Protein AF-A0A8C5L2R2-F1 (afdb_monomer_lite)

InterPro domains:
  IPR004865 HSR domain [PF03172] (15-109)
  IPR004865 HSR domain [PS51414] (1-110)
  IPR043563 Nuclear body protein Sp110/Sp140/Sp140L-like [PTHR46386] (6-109)

Radius of gyration: 14.92 Å; chains: 1; bounding box: 42×30×39 Å

Secondary structure (DSSP, 8-state):
-HHHHHHHHHHHHHHHHHHHHHHHHHHHHHH--SSTTHHHHHHHTTSS-HHHHHHHHHHTTTSTTHHHHHHHHHHHHGGG--TTHHHHHT-HHHHHH-TTHHHHHHTT--

Foldseek 3Di:
DVVVVVVVVVVVLVVVLLVLLVVCLLLLLVLQQALPPQLVLCPVVVVDDPVLSVVLVVQCPVSPCRSVSSSVSSVVCSVVPDPCVLCSSPPPRNCVVGVSCVVSNVVSVD

pLDDT: mean 92.57, std 9.4, range [54.84, 98.56]

Structure (mmCIF, N/CA/C/O backbone):
data_AF-A0A8C5L2R2-F1
#
_entry.id   AF-A0A8C5L2R2-F1
#
loop_
_atom_site.group_PDB
_atom_site.id
_atom_site.type_symbol
_atom_site.label_atom_id
_atom_site.label_alt_id
_atom_site.label_comp_id
_atom_site.label_asym_id
_atom_site.label_entity_id
_atom_site.label_seq_id
_atom_site.pdbx_PDB_ins_code
_atom_site.Cartn_x
_atom_site.Cartn_y
_atom_site.Cartn_z
_atom_site.occupancy
_atom_site.B_iso_or_equiv
_atom_site.auth_seq_id
_atom_site.auth_comp_id
_atom_site.auth_asym_id
_atom_site.auth_atom_id
_atom_site.pdbx_PDB_model_num
ATOM 1 N N . GLY A 1 1 ? -28.009 -3.646 26.435 1.00 54.84 1 GLY A N 1
ATOM 2 C CA . GLY A 1 1 ? -28.899 -4.246 25.415 1.00 54.84 1 GLY A CA 1
ATOM 3 C C . GLY A 1 1 ? -28.080 -4.898 24.314 1.00 54.84 1 GLY A C 1
ATOM 4 O O . GLY A 1 1 ? -26.920 -4.550 24.151 1.00 54.84 1 GLY A O 1
ATOM 5 N N . THR A 1 2 ? -28.646 -5.840 23.556 1.00 62.44 2 THR A N 1
ATOM 6 C CA . THR A 1 2 ? -27.936 -6.593 22.494 1.00 62.44 2 THR A CA 1
ATOM 7 C C . THR A 1 2 ? -27.276 -5.699 21.431 1.00 62.44 2 THR A C 1
ATOM 9 O O . THR A 1 2 ? -26.203 -6.038 20.944 1.00 62.44 2 THR A O 1
ATOM 12 N N . ALA A 1 3 ? -27.846 -4.525 21.139 1.00 67.38 3 ALA A N 1
ATOM 13 C CA . ALA A 1 3 ? -27.272 -3.538 20.217 1.00 67.38 3 ALA A CA 1
ATOM 14 C C . ALA A 1 3 ? -25.987 -2.856 20.739 1.00 67.38 3 ALA A C 1
ATOM 16 O O . ALA A 1 3 ? -25.087 -2.554 19.960 1.00 67.38 3 ALA A O 1
ATOM 17 N N . GLU A 1 4 ? -25.868 -2.634 22.052 1.00 69.06 4 GLU A N 1
ATOM 18 C CA . GLU A 1 4 ? -24.670 -2.024 22.660 1.00 69.06 4 GLU A CA 1
ATOM 19 C C . GLU A 1 4 ? -23.484 -2.994 22.638 1.00 69.06 4 GLU A C 1
ATOM 21 O O . GLU A 1 4 ? -22.350 -2.586 22.394 1.00 69.06 4 GLU A O 1
ATOM 26 N N . ILE A 1 5 ? -23.758 -4.289 22.824 1.00 70.25 5 ILE A N 1
ATOM 27 C CA . ILE A 1 5 ? -22.757 -5.361 22.748 1.00 70.25 5 ILE A CA 1
ATOM 28 C C . ILE A 1 5 ? -22.239 -5.475 21.308 1.00 70.25 5 ILE A C 1
ATOM 30 O O . ILE A 1 5 ? -21.035 -5.384 21.092 1.00 70.25 5 ILE A O 1
ATOM 34 N N . GLN A 1 6 ? -23.138 -5.527 20.317 1.00 68.19 6 GLN A N 1
ATOM 35 C CA . GLN A 1 6 ? -22.768 -5.576 18.895 1.00 68.19 6 GLN A CA 1
ATOM 36 C C . GLN A 1 6 ? -21.952 -4.356 18.440 1.00 68.19 6 GLN A C 1
ATOM 38 O O . GLN A 1 6 ? -21.006 -4.491 17.663 1.00 68.19 6 GLN A O 1
ATOM 43 N N . ASN A 1 7 ? -22.293 -3.154 18.916 1.00 76.56 7 ASN A N 1
ATOM 44 C CA . ASN A 1 7 ? -21.537 -1.946 18.585 1.00 76.56 7 ASN A CA 1
ATOM 45 C C . ASN A 1 7 ? -20.127 -1.969 19.201 1.00 76.56 7 ASN A C 1
ATOM 47 O O . ASN A 1 7 ? -19.155 -1.594 18.546 1.00 76.56 7 ASN A O 1
ATOM 51 N N . THR A 1 8 ? -20.012 -2.471 20.432 1.00 77.44 8 THR A N 1
ATOM 52 C CA . THR A 1 8 ? -18.731 -2.632 21.136 1.00 77.44 8 THR A CA 1
ATOM 53 C C . THR A 1 8 ? -17.840 -3.666 20.442 1.00 77.44 8 THR A C 1
ATOM 55 O O . THR A 1 8 ? -16.655 -3.420 20.228 1.00 77.44 8 THR A O 1
ATOM 58 N N . GLU A 1 9 ? -18.409 -4.795 20.016 1.00 77.25 9 GLU A N 1
ATOM 59 C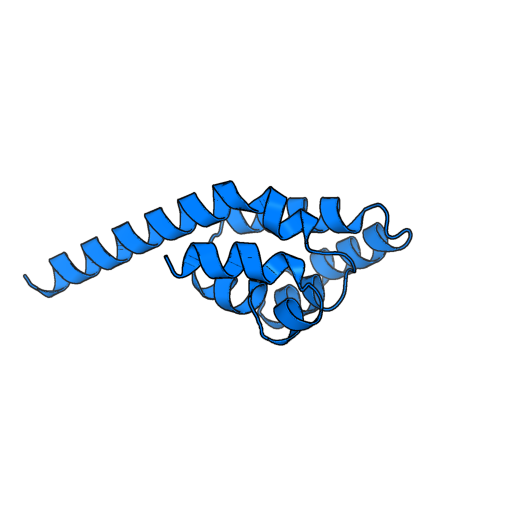 CA . GLU A 1 9 ? -17.702 -5.840 19.265 1.00 77.25 9 GLU A CA 1
ATOM 60 C C . GLU A 1 9 ? -17.211 -5.333 17.903 1.00 77.25 9 GLU A C 1
ATOM 62 O O . GLU A 1 9 ? -16.057 -5.556 17.537 1.00 77.25 9 GLU A O 1
ATOM 67 N N . LYS A 1 10 ? -18.049 -4.585 17.172 1.00 78.19 10 LYS A N 1
ATOM 68 C CA . LYS A 1 10 ? -17.670 -3.971 15.890 1.00 78.19 10 LYS A CA 1
ATOM 69 C C . LYS A 1 10 ? -16.528 -2.967 16.055 1.00 78.19 10 LYS A C 1
ATOM 71 O O . LYS A 1 10 ? -15.622 -2.932 15.222 1.00 78.19 10 LYS A O 1
ATOM 76 N N . GLN A 1 11 ? -16.559 -2.168 17.120 1.00 82.50 11 GLN A N 1
ATOM 77 C CA . GLN A 1 11 ? -15.487 -1.228 17.436 1.00 82.50 11 GLN A CA 1
ATOM 78 C C . GLN A 1 11 ? -14.183 -1.962 17.777 1.00 82.50 11 GLN A C 1
ATOM 80 O O . GLN A 1 11 ? -13.141 -1.646 17.204 1.00 82.50 11 GLN A O 1
ATOM 85 N N . ALA A 1 12 ? -14.239 -2.980 18.640 1.00 86.00 12 ALA A N 1
ATOM 86 C CA . ALA A 1 12 ? -13.074 -3.784 19.003 1.00 86.00 12 ALA A CA 1
ATOM 87 C C . ALA A 1 12 ? -12.456 -4.486 17.781 1.00 86.00 12 ALA A C 1
ATOM 89 O O . ALA A 1 12 ? -11.237 -4.476 17.605 1.00 86.00 12 ALA A O 1
ATOM 90 N N . PHE A 1 13 ? -13.289 -5.033 16.894 1.00 86.31 13 PHE A N 1
ATOM 91 C CA . PHE A 1 13 ? -12.845 -5.628 15.635 1.00 86.31 13 PHE A CA 1
ATOM 92 C C . PHE A 1 13 ? -12.176 -4.600 14.712 1.00 86.31 13 PHE A C 1
ATOM 94 O O . PHE A 1 13 ? -11.103 -4.863 14.168 1.00 86.31 13 PHE A O 1
ATOM 101 N N . GLY A 1 14 ? -12.757 -3.402 14.587 1.00 88.69 14 GLY A N 1
ATOM 102 C CA . GLY A 1 14 ? -12.159 -2.295 13.839 1.00 88.69 14 GLY A CA 1
ATOM 103 C C . GLY A 1 14 ? -10.773 -1.905 14.362 1.00 88.69 14 GLY A C 1
ATOM 104 O O . GLY A 1 14 ? -9.846 -1.725 13.574 1.00 88.69 14 GLY A O 1
ATOM 105 N N . GLU A 1 15 ? -10.594 -1.847 15.685 1.00 92.50 15 GLU A N 1
ATOM 106 C CA . GLU A 1 15 ? -9.295 -1.567 16.307 1.00 92.50 15 GLU A CA 1
ATOM 107 C C . GLU A 1 15 ? -8.262 -2.676 16.072 1.00 92.50 15 GLU A C 1
ATOM 109 O O . GLU A 1 15 ? -7.084 -2.381 15.851 1.00 92.50 15 GLU A O 1
ATOM 114 N N . LEU A 1 16 ? -8.676 -3.945 16.129 1.00 94.00 16 LEU A N 1
ATOM 115 C CA . LEU A 1 16 ? -7.800 -5.086 15.851 1.00 94.00 16 LEU A CA 1
ATOM 116 C C . LEU A 1 16 ? -7.323 -5.065 14.399 1.00 94.00 16 LEU A C 1
ATOM 118 O O . LEU A 1 16 ? -6.116 -5.125 14.154 1.00 94.00 16 LEU A O 1
ATOM 122 N N . ILE A 1 17 ? -8.251 -4.884 13.455 1.00 95.00 17 ILE A N 1
ATOM 123 C CA . ILE A 1 17 ? -7.930 -4.752 12.034 1.00 95.00 17 ILE A CA 1
ATOM 124 C C . ILE A 1 17 ? -6.989 -3.571 11.794 1.00 95.00 17 ILE A C 1
ATOM 126 O O . ILE A 1 17 ? -5.992 -3.714 11.088 1.00 95.00 17 ILE A O 1
ATOM 130 N N . PHE A 1 18 ? -7.272 -2.409 12.384 1.00 96.50 18 PHE A N 1
ATOM 131 C CA . PHE A 1 18 ? -6.430 -1.226 12.232 1.00 96.50 18 PHE A CA 1
ATOM 132 C C . PHE A 1 18 ? -5.000 -1.473 12.736 1.00 96.50 18 PHE A C 1
ATOM 134 O O . PHE A 1 18 ? -4.024 -1.158 12.049 1.00 96.50 18 PHE A O 1
ATOM 141 N N . LYS A 1 19 ? -4.853 -2.086 13.918 1.00 96.56 19 LYS A N 1
ATOM 142 C CA . LYS A 1 19 ? -3.539 -2.459 14.468 1.00 96.56 19 LYS A CA 1
ATOM 143 C C . LYS A 1 19 ? -2.805 -3.431 13.546 1.00 96.56 19 LYS A C 1
ATOM 145 O O . LYS A 1 19 ? -1.590 -3.307 13.391 1.00 96.56 19 LYS A O 1
ATOM 150 N N . HIS A 1 20 ? -3.521 -4.374 12.940 1.00 96.62 20 HIS A N 1
ATOM 151 C CA . HIS A 1 20 ? -2.943 -5.333 12.003 1.00 96.62 20 HIS A CA 1
ATOM 152 C C . HIS A 1 20 ? -2.500 -4.674 10.693 1.00 96.62 20 HIS A C 1
ATOM 154 O O . HIS A 1 20 ? -1.366 -4.875 10.260 1.00 96.62 20 HIS A O 1
ATOM 160 N N . PHE A 1 21 ? -3.327 -3.792 10.127 1.00 97.75 21 PHE A N 1
ATOM 161 C CA . PHE A 1 21 ? -2.965 -2.942 8.989 1.00 97.75 21 PHE A CA 1
ATOM 162 C C . PHE A 1 21 ? -1.684 -2.154 9.252 1.00 97.75 21 PHE A C 1
ATOM 164 O O . PHE A 1 21 ? -0.735 -2.227 8.471 1.00 97.75 21 PHE A O 1
ATOM 171 N N . ARG A 1 22 ? -1.615 -1.471 10.397 1.00 97.56 22 ARG A N 1
ATOM 172 C CA . ARG A 1 22 ? -0.452 -0.672 10.790 1.00 97.56 22 ARG A CA 1
ATOM 173 C C . ARG A 1 22 ? 0.840 -1.491 10.843 1.00 97.56 22 ARG A C 1
ATOM 175 O O . ARG A 1 22 ? 1.876 -1.006 10.395 1.00 97.56 22 ARG A O 1
ATOM 182 N N . LYS A 1 23 ? 0.783 -2.718 11.375 1.00 97.50 23 LYS A N 1
ATOM 183 C CA . LYS A 1 23 ? 1.941 -3.626 11.464 1.00 97.50 23 LYS A CA 1
ATOM 184 C C . LYS A 1 23 ? 2.412 -4.124 10.097 1.00 97.50 23 LYS A C 1
ATOM 186 O O . LYS A 1 23 ? 3.607 -4.320 9.920 1.00 97.50 23 LYS A O 1
ATOM 191 N N . ASN A 1 24 ? 1.497 -4.292 9.144 1.00 97.81 24 ASN A N 1
ATOM 192 C CA . ASN A 1 24 ? 1.788 -4.902 7.847 1.00 97.81 24 ASN A CA 1
ATOM 193 C C . ASN A 1 24 ? 2.061 -3.900 6.718 1.00 97.81 24 ASN A C 1
ATOM 195 O O . ASN A 1 24 ? 2.329 -4.324 5.600 1.00 97.81 24 ASN A O 1
ATOM 199 N N . LYS A 1 25 ? 2.038 -2.580 6.957 1.00 97.62 25 LYS A N 1
ATOM 200 C CA . LYS A 1 25 ? 2.255 -1.580 5.888 1.00 97.62 25 LYS A CA 1
ATOM 201 C C . LYS A 1 25 ? 3.535 -1.803 5.080 1.00 97.62 25 LYS A C 1
ATOM 203 O O . LYS A 1 25 ? 3.523 -1.586 3.873 1.00 97.62 25 LYS A O 1
ATOM 208 N N . VAL A 1 26 ? 4.627 -2.202 5.738 1.00 98.06 26 VAL A N 1
ATOM 209 C CA . VAL A 1 26 ? 5.907 -2.486 5.067 1.00 98.06 26 VAL A CA 1
ATOM 210 C C . VAL A 1 26 ? 5.770 -3.685 4.135 1.00 98.06 26 VAL A C 1
ATOM 212 O O . VAL A 1 26 ? 6.211 -3.601 2.994 1.00 98.06 26 VAL A O 1
ATOM 215 N N . GLU A 1 27 ? 5.112 -4.753 4.579 1.00 98.19 27 GLU A N 1
ATOM 216 C CA . GLU A 1 27 ? 4.875 -5.952 3.768 1.00 98.19 27 GLU A CA 1
ATOM 217 C C . GLU A 1 27 ? 3.948 -5.648 2.585 1.00 98.19 27 GLU A C 1
ATOM 219 O O . GLU A 1 27 ? 4.270 -5.981 1.447 1.00 98.19 27 GLU A O 1
ATOM 224 N N . ILE A 1 28 ? 2.853 -4.908 2.823 1.00 98.31 28 ILE A N 1
ATOM 225 C CA . ILE A 1 28 ? 1.942 -4.450 1.761 1.00 98.31 28 ILE A CA 1
ATOM 226 C C . ILE A 1 28 ? 2.724 -3.648 0.719 1.00 98.31 28 ILE A C 1
ATOM 228 O O . ILE A 1 28 ? 2.671 -3.969 -0.462 1.00 98.31 28 ILE A O 1
ATOM 232 N N . ALA A 1 29 ? 3.468 -2.624 1.147 1.00 97.88 29 ALA A N 1
ATOM 233 C CA . ALA A 1 29 ? 4.232 -1.764 0.249 1.00 97.88 29 ALA A CA 1
ATOM 234 C C . ALA A 1 29 ? 5.324 -2.529 -0.510 1.00 97.88 29 ALA A C 1
ATOM 236 O O . ALA A 1 29 ? 5.571 -2.256 -1.682 1.00 97.88 29 ALA A O 1
ATOM 237 N N . SER A 1 30 ? 5.967 -3.497 0.146 1.00 96.75 30 SER A N 1
ATOM 238 C CA . SER A 1 30 ? 7.051 -4.290 -0.437 1.00 96.75 30 SER A CA 1
ATOM 239 C C . SER A 1 30 ? 6.577 -5.233 -1.538 1.00 96.75 30 SER A C 1
ATOM 241 O O . SER A 1 30 ? 7.362 -5.508 -2.451 1.00 96.75 30 SER A O 1
ATOM 243 N N . ALA A 1 31 ? 5.317 -5.673 -1.470 1.00 97.38 31 ALA A N 1
ATOM 244 C CA . ALA A 1 31 ? 4.665 -6.486 -2.490 1.00 97.38 31 ALA A CA 1
ATOM 245 C C . ALA A 1 31 ? 4.262 -5.687 -3.744 1.00 97.38 31 ALA A C 1
ATOM 247 O O . ALA A 1 31 ? 4.098 -6.272 -4.814 1.00 97.38 31 ALA A O 1
ATOM 248 N N . ILE A 1 32 ? 4.121 -4.357 -3.650 1.00 97.06 32 ILE A N 1
ATOM 249 C CA . ILE A 1 32 ? 3.756 -3.515 -4.798 1.00 97.06 32 ILE A CA 1
ATOM 250 C C . ILE A 1 32 ? 4.986 -3.324 -5.693 1.00 97.06 32 ILE A C 1
ATOM 252 O O . ILE A 1 32 ? 5.872 -2.515 -5.413 1.00 97.06 32 ILE A O 1
ATOM 256 N N . SER A 1 33 ? 5.056 -4.103 -6.770 1.00 94.25 33 SER A N 1
ATOM 257 C CA . SER A 1 33 ? 6.174 -4.097 -7.723 1.00 94.25 33 SER A CA 1
ATOM 258 C C . SER A 1 33 ? 6.055 -3.016 -8.800 1.00 94.25 33 SER A C 1
ATOM 260 O O . SER A 1 33 ? 7.068 -2.546 -9.307 1.00 94.25 33 SER A O 1
ATOM 262 N N . GLU A 1 34 ? 4.833 -2.594 -9.126 1.00 95.12 34 GLU A N 1
ATOM 263 C CA . GLU A 1 34 ? 4.524 -1.617 -10.176 1.00 95.12 34 GLU A CA 1
ATOM 264 C C . GLU A 1 34 ? 3.385 -0.681 -9.724 1.00 95.12 34 GLU A C 1
ATOM 266 O O . GLU A 1 34 ? 2.529 -1.113 -8.949 1.00 95.12 34 GLU A O 1
ATOM 271 N N . PRO A 1 35 ? 3.309 0.575 -10.211 1.00 95.31 35 PRO A N 1
ATOM 272 C CA . PRO A 1 35 ? 2.278 1.539 -9.793 1.00 95.31 35 PRO A CA 1
ATOM 273 C C . PRO A 1 35 ? 0.841 1.092 -10.082 1.00 95.31 35 PRO A C 1
ATOM 275 O O . PRO A 1 35 ? -0.077 1.351 -9.299 1.00 95.31 35 PRO A O 1
ATOM 278 N N . PHE A 1 36 ? 0.646 0.447 -11.232 1.00 95.88 36 PHE A N 1
ATOM 279 C CA . PHE A 1 36 ? -0.627 -0.128 -11.646 1.00 95.88 36 PHE A CA 1
ATOM 280 C C . PHE A 1 36 ? -0.681 -1.606 -11.243 1.00 95.88 36 PHE A C 1
ATOM 282 O O . PHE A 1 36 ? 0.302 -2.311 -11.483 1.00 95.88 36 PHE A O 1
ATOM 289 N N . PRO A 1 37 ? -1.816 -2.108 -10.715 1.00 97.62 37 PRO A N 1
ATOM 290 C CA . PRO A 1 37 ? -3.100 -1.426 -10.483 1.00 97.62 37 PRO A CA 1
ATOM 291 C C . PRO A 1 37 ? -3.249 -0.675 -9.147 1.00 97.62 37 PRO A C 1
ATOM 293 O O . PRO A 1 37 ? -4.295 -0.060 -8.924 1.00 97.62 37 PRO A O 1
ATOM 296 N N . PHE A 1 38 ? -2.248 -0.697 -8.265 1.00 98.19 38 PHE A N 1
ATOM 297 C CA . PHE A 1 38 ? -2.383 -0.254 -6.875 1.00 98.19 38 PHE A CA 1
ATOM 298 C C . PHE A 1 38 ? -2.917 1.178 -6.702 1.00 98.19 38 PHE A C 1
ATOM 300 O O . PHE A 1 38 ? -3.993 1.371 -6.132 1.00 98.19 38 PHE A O 1
ATOM 307 N N . PHE A 1 39 ? -2.205 2.191 -7.210 1.00 98.12 39 PHE A N 1
ATOM 308 C CA . PHE A 1 39 ? -2.598 3.590 -6.987 1.00 98.12 39 PHE A CA 1
ATOM 309 C C . PHE A 1 39 ? -3.882 3.963 -7.732 1.00 98.12 39 PHE A C 1
ATOM 311 O O . PHE A 1 39 ? -4.680 4.747 -7.225 1.00 98.12 39 PHE A O 1
ATOM 318 N N . MET A 1 40 ? -4.112 3.362 -8.902 1.00 98.38 40 MET A N 1
ATOM 319 C CA . MET A 1 40 ? -5.339 3.571 -9.672 1.00 98.38 40 MET A CA 1
ATOM 320 C C . MET A 1 40 ? -6.554 3.025 -8.921 1.00 98.38 40 MET A C 1
ATOM 322 O O . MET A 1 40 ? -7.552 3.720 -8.793 1.00 98.38 40 MET A O 1
ATOM 326 N N . SER A 1 41 ? -6.434 1.832 -8.329 1.00 98.38 41 SER A N 1
ATOM 327 C CA . SER A 1 41 ? -7.506 1.246 -7.518 1.00 98.38 41 SER A CA 1
ATOM 328 C C . SER A 1 41 ? -7.853 2.130 -6.319 1.00 98.38 41 SER A C 1
ATOM 330 O O . SER A 1 41 ? -9.028 2.310 -6.020 1.00 98.38 41 SER A O 1
ATOM 332 N N . LEU A 1 42 ? -6.851 2.709 -5.647 1.00 98.50 42 LEU A N 1
ATOM 333 C CA . LEU A 1 42 ? -7.076 3.628 -4.527 1.00 98.50 42 LEU A CA 1
ATOM 334 C C . LEU A 1 42 ? -7.778 4.917 -4.964 1.00 98.50 42 LEU A C 1
ATOM 336 O O . LEU A 1 42 ? -8.674 5.385 -4.267 1.00 98.50 42 LEU A O 1
ATOM 340 N N . ARG A 1 43 ? -7.387 5.476 -6.111 1.00 98.56 43 ARG A N 1
ATOM 341 C CA . ARG A 1 43 ? -8.008 6.679 -6.671 1.00 98.56 43 ARG A CA 1
ATOM 342 C C . ARG A 1 43 ? -9.455 6.424 -7.089 1.00 98.56 43 ARG A C 1
ATOM 344 O O . ARG A 1 43 ? -10.332 7.187 -6.713 1.00 98.56 43 ARG A O 1
ATOM 351 N N . ASP A 1 44 ? -9.708 5.340 -7.818 1.00 98.44 44 ASP A N 1
ATOM 352 C CA . ASP A 1 44 ? -11.040 5.006 -8.344 1.00 98.44 44 ASP A CA 1
ATOM 353 C C . ASP A 1 44 ? -12.063 4.698 -7.234 1.00 98.44 44 ASP A C 1
ATOM 355 O O . ASP A 1 44 ? -13.264 4.679 -7.489 1.00 98.44 44 ASP A O 1
ATOM 359 N N . HIS A 1 45 ? -11.589 4.452 -6.007 1.00 97.81 45 HIS A N 1
ATOM 360 C CA . HIS A 1 45 ? -12.407 4.250 -4.808 1.00 97.81 45 HIS A CA 1
ATOM 361 C C . HIS A 1 45 ? -12.303 5.424 -3.815 1.00 97.81 45 HIS A C 1
ATOM 363 O O . HIS A 1 45 ? -12.582 5.242 -2.631 1.00 97.81 45 HIS A O 1
ATOM 369 N N . ASP A 1 46 ? -11.864 6.602 -4.271 1.00 97.50 46 ASP A N 1
ATOM 370 C CA . ASP A 1 46 ? -11.794 7.855 -3.505 1.00 97.50 46 ASP A CA 1
ATOM 371 C C . ASP A 1 46 ? -10.904 7.821 -2.241 1.00 97.50 46 ASP A C 1
ATOM 373 O O . ASP A 1 46 ? -10.980 8.708 -1.388 1.00 97.50 46 ASP A O 1
ATOM 377 N N . PHE A 1 47 ? -10.006 6.837 -2.111 1.00 98.12 47 PHE A N 1
ATOM 378 C CA . PHE A 1 47 ? -9.041 6.791 -1.004 1.00 98.12 47 PHE A CA 1
ATOM 379 C C . PHE A 1 47 ? -7.907 7.802 -1.180 1.00 98.12 47 PHE A C 1
ATOM 381 O O . PHE A 1 47 ? -7.345 8.285 -0.196 1.00 98.12 47 PHE A O 1
ATOM 388 N N . ILE A 1 48 ? -7.560 8.128 -2.425 1.00 98.06 48 ILE A N 1
ATOM 389 C CA . ILE A 1 48 ? -6.593 9.177 -2.748 1.00 98.06 48 ILE A CA 1
ATOM 390 C C . ILE A 1 48 ? -7.167 10.116 -3.807 1.00 98.06 48 ILE A C 1
ATOM 392 O O . ILE A 1 48 ? -7.910 9.695 -4.688 1.00 98.06 48 ILE A O 1
ATOM 396 N N . SER A 1 49 ? -6.794 11.393 -3.737 1.00 98.12 49 SER A N 1
ATOM 397 C CA . SER A 1 49 ? -7.175 12.381 -4.749 1.00 98.12 49 SER A CA 1
ATOM 398 C C . SER A 1 49 ? -6.443 12.151 -6.073 1.00 98.12 49 SER A C 1
ATOM 400 O O . SER A 1 49 ? -5.340 11.599 -6.081 1.00 98.12 49 SER A O 1
ATOM 402 N N . GLU A 1 50 ? -6.995 12.676 -7.174 1.00 98.19 50 GLU A N 1
ATOM 403 C CA . GLU A 1 50 ? -6.309 12.708 -8.478 1.00 98.19 50 GLU A CA 1
ATOM 404 C C . GLU A 1 50 ? -4.906 13.320 -8.354 1.00 98.19 50 GLU A C 1
ATOM 406 O O . GLU A 1 50 ? -3.932 12.735 -8.807 1.00 98.19 50 GLU A O 1
ATOM 411 N N . GLN A 1 51 ? -4.768 14.430 -7.619 1.00 98.00 51 GLN A N 1
ATOM 412 C CA . GLN A 1 51 ? -3.471 15.073 -7.389 1.00 98.00 51 GLN A CA 1
ATOM 413 C C . GLN A 1 51 ? -2.461 14.143 -6.691 1.00 98.00 51 GLN A C 1
ATOM 415 O O . GLN A 1 51 ? -1.275 14.148 -7.016 1.00 98.00 51 GLN A O 1
ATOM 420 N N . THR A 1 52 ? -2.910 13.351 -5.710 1.00 97.00 52 THR A N 1
ATOM 421 C CA . THR A 1 52 ? -2.035 12.379 -5.034 1.00 97.00 52 THR A CA 1
ATOM 422 C C . THR A 1 52 ? -1.637 11.267 -5.997 1.00 97.00 52 THR A C 1
ATOM 424 O O . THR A 1 52 ? -0.475 10.872 -6.027 1.00 97.00 52 THR A O 1
ATOM 427 N N . PHE A 1 53 ? -2.585 10.787 -6.798 1.00 97.75 53 PHE A N 1
ATOM 428 C CA . PHE A 1 53 ? -2.339 9.771 -7.811 1.00 97.75 53 PHE A CA 1
ATOM 429 C C . PHE A 1 53 ? -1.330 10.237 -8.872 1.00 97.75 53 PHE A C 1
ATOM 431 O O . PHE A 1 53 ? -0.363 9.526 -9.136 1.00 97.75 53 PHE A O 1
ATOM 438 N N . GLU A 1 54 ? -1.498 11.437 -9.430 1.00 96.81 54 GLU A N 1
ATOM 439 C CA . GLU A 1 54 ? -0.555 12.045 -10.377 1.00 96.81 54 GLU A CA 1
ATOM 440 C C . GLU A 1 54 ? 0.847 12.172 -9.769 1.00 96.81 54 GLU A C 1
ATOM 442 O O . GLU A 1 54 ? 1.823 11.761 -10.393 1.00 96.81 54 GLU A O 1
ATOM 447 N N . ALA A 1 55 ? 0.954 12.644 -8.522 1.00 95.75 55 ALA A N 1
ATOM 448 C CA . ALA A 1 55 ? 2.236 12.731 -7.824 1.00 95.75 55 ALA A CA 1
ATOM 449 C C . ALA A 1 55 ? 2.911 11.356 -7.665 1.00 95.75 55 ALA A C 1
ATOM 451 O O . ALA A 1 55 ? 4.115 11.239 -7.891 1.00 95.75 55 ALA A O 1
ATOM 452 N N . CYS A 1 56 ? 2.149 10.307 -7.334 1.00 95.06 56 CYS A N 1
ATOM 453 C CA . CYS A 1 56 ? 2.675 8.944 -7.267 1.00 95.06 56 CYS A CA 1
ATOM 454 C C . CYS A 1 56 ? 3.119 8.433 -8.645 1.00 95.06 56 CYS A C 1
ATOM 456 O O . CYS A 1 56 ? 4.186 7.832 -8.745 1.00 95.06 56 CYS A O 1
ATOM 458 N N . GLN A 1 57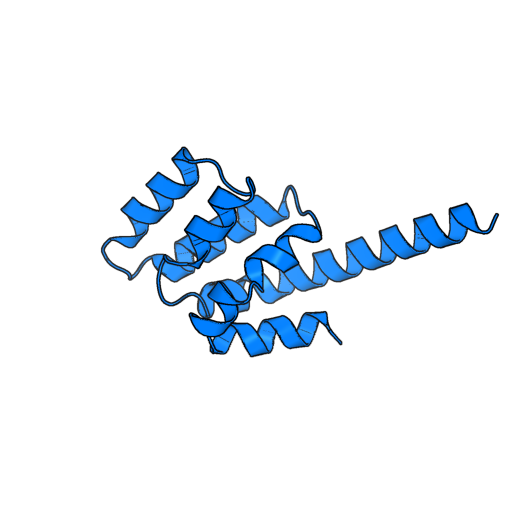 ? 2.351 8.683 -9.711 1.00 92.81 57 GLN A N 1
ATOM 459 C CA . GLN A 1 57 ? 2.745 8.295 -11.070 1.00 92.81 57 GLN A CA 1
ATOM 460 C C . GLN A 1 57 ? 4.051 8.970 -11.499 1.00 92.81 57 GLN A C 1
ATOM 462 O O . GLN A 1 57 ? 4.939 8.306 -12.031 1.00 92.81 57 GLN A O 1
ATOM 467 N N . GLU A 1 58 ? 4.186 10.268 -11.229 1.00 93.62 58 GLU A N 1
ATOM 468 C CA . GLU A 1 58 ? 5.397 11.033 -11.520 1.00 93.62 58 GLU A CA 1
ATOM 469 C C . GLU A 1 58 ? 6.602 10.513 -10.727 1.00 93.62 58 GLU A C 1
ATOM 471 O O . GLU A 1 58 ? 7.657 10.254 -11.309 1.00 93.62 58 GLU A O 1
ATOM 476 N N . ALA A 1 59 ? 6.436 10.286 -9.421 1.00 92.75 59 ALA A N 1
ATOM 477 C CA . ALA A 1 59 ? 7.488 9.762 -8.553 1.00 92.75 59 ALA A CA 1
ATOM 478 C C . ALA A 1 59 ? 7.912 8.329 -8.920 1.00 92.75 59 ALA A C 1
ATOM 480 O O . ALA A 1 59 ? 9.057 7.947 -8.693 1.00 92.75 59 ALA A O 1
ATOM 481 N N . CYS A 1 60 ? 7.020 7.535 -9.518 1.00 92.88 60 CYS A N 1
ATOM 482 C CA . CYS A 1 60 ? 7.298 6.150 -9.891 1.00 92.88 60 CYS A CA 1
ATOM 483 C C . CYS A 1 60 ? 7.870 5.965 -11.307 1.00 92.88 60 CYS A C 1
ATOM 485 O O . CYS A 1 60 ? 8.042 4.821 -11.733 1.00 92.88 60 CYS A O 1
ATOM 487 N N . LYS A 1 61 ? 8.184 7.037 -12.049 1.00 87.06 61 LYS A N 1
ATOM 488 C CA . LYS A 1 61 ? 8.703 6.938 -13.430 1.00 87.06 61 LYS A CA 1
ATOM 489 C C . LYS A 1 61 ? 9.985 6.112 -13.558 1.00 87.06 61 LYS A C 1
ATOM 491 O O . LYS A 1 61 ? 10.180 5.449 -14.574 1.00 87.06 61 LYS A O 1
ATOM 496 N N . ASP A 1 62 ? 10.835 6.126 -12.537 1.00 79.88 62 ASP A N 1
ATOM 497 C CA . ASP A 1 62 ? 12.078 5.349 -12.486 1.00 79.88 62 ASP A CA 1
ATOM 498 C C . ASP A 1 62 ? 11.917 3.959 -11.842 1.00 79.88 62 ASP A C 1
ATOM 500 O O . ASP A 1 62 ? 12.884 3.204 -11.766 1.00 79.88 62 ASP A O 1
ATOM 504 N N . ARG A 1 63 ? 10.703 3.608 -11.391 1.00 72.62 63 ARG A N 1
ATOM 505 C CA . ARG A 1 63 ? 10.312 2.374 -10.677 1.00 72.62 63 ARG A CA 1
ATOM 506 C C . ARG A 1 63 ? 11.038 2.083 -9.361 1.00 72.62 63 ARG A C 1
ATOM 508 O O . ARG A 1 63 ? 10.562 1.262 -8.580 1.00 72.62 63 ARG A O 1
ATOM 515 N N . VAL A 1 64 ? 12.129 2.778 -9.056 1.00 76.38 64 VAL A N 1
ATOM 516 C CA . VAL A 1 64 ? 12.868 2.644 -7.792 1.00 76.38 64 VAL A CA 1
ATOM 517 C C . VAL A 1 64 ? 11.991 3.072 -6.615 1.00 76.38 64 VAL A C 1
ATOM 519 O O . VAL A 1 64 ? 12.058 2.490 -5.532 1.00 76.38 64 VAL A O 1
ATOM 522 N N . SER A 1 65 ? 11.119 4.053 -6.844 1.00 88.69 65 SER A N 1
ATOM 523 C CA . SER A 1 65 ? 10.319 4.669 -5.786 1.00 88.69 65 SER A CA 1
ATOM 524 C C . SER A 1 65 ? 8.974 3.986 -5.510 1.00 88.69 65 SER A C 1
ATOM 526 O O . SER A 1 65 ? 8.333 4.349 -4.532 1.00 88.69 65 SER A O 1
ATOM 528 N N . VAL A 1 66 ? 8.544 2.971 -6.276 1.00 95.12 66 VAL A N 1
ATOM 529 C CA . VAL A 1 66 ? 7.176 2.396 -6.175 1.00 95.12 66 VAL A CA 1
ATOM 530 C C . VAL A 1 66 ? 6.825 1.955 -4.756 1.00 95.12 66 VAL A C 1
ATOM 532 O O . VAL A 1 66 ? 5.809 2.370 -4.203 1.00 95.12 66 VAL A O 1
ATOM 535 N N . LYS A 1 67 ? 7.698 1.157 -4.136 1.00 95.62 67 LYS A N 1
ATOM 536 C CA . LYS A 1 67 ? 7.492 0.638 -2.775 1.00 95.62 67 LYS A CA 1
ATOM 537 C C . LYS A 1 67 ? 7.464 1.763 -1.743 1.00 95.62 67 LYS A C 1
ATOM 539 O O . LYS A 1 67 ? 6.665 1.740 -0.811 1.00 95.62 67 LYS A O 1
ATOM 544 N N . LYS A 1 68 ? 8.321 2.772 -1.923 1.00 95.69 68 LYS A N 1
ATOM 545 C CA . LYS A 1 68 ? 8.369 3.951 -1.056 1.00 95.69 68 LYS A CA 1
ATOM 546 C C . LYS A 1 68 ? 7.072 4.753 -1.172 1.00 95.69 68 LYS A C 1
ATOM 548 O O . LYS A 1 68 ? 6.458 5.043 -0.153 1.00 95.69 68 LYS A O 1
ATOM 553 N N . GLU A 1 69 ? 6.617 5.037 -2.389 1.00 97.3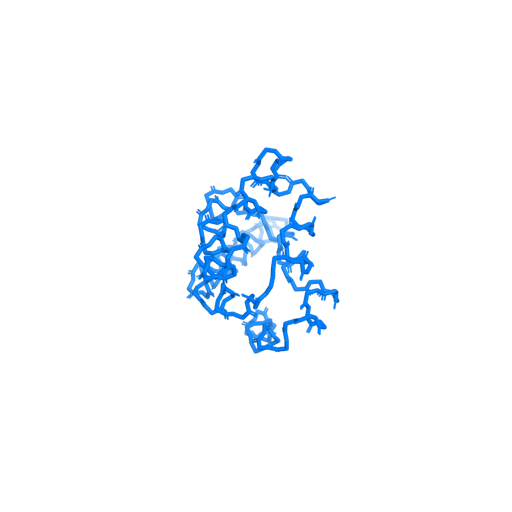1 69 GLU A N 1
ATOM 554 C CA . GLU A 1 69 ? 5.362 5.755 -2.629 1.00 97.31 69 GLU A CA 1
ATOM 555 C C . GLU A 1 69 ? 4.149 4.975 -2.107 1.00 97.31 69 GLU A C 1
ATOM 557 O O . GLU A 1 69 ? 3.261 5.557 -1.482 1.00 97.31 69 GLU A O 1
ATOM 562 N N . ALA A 1 70 ? 4.131 3.647 -2.266 1.00 97.94 70 ALA A N 1
ATOM 563 C CA . ALA A 1 70 ? 3.088 2.799 -1.696 1.00 97.94 70 ALA A CA 1
ATOM 564 C C . ALA A 1 70 ? 3.065 2.912 -0.164 1.00 97.94 70 ALA A C 1
ATOM 566 O O . ALA A 1 70 ? 2.003 3.116 0.425 1.00 97.94 70 ALA A O 1
ATOM 567 N N . TYR A 1 71 ? 4.230 2.859 0.489 1.00 98.12 71 TYR A N 1
ATOM 568 C CA . TYR A 1 71 ? 4.337 3.028 1.938 1.00 98.12 71 TYR A CA 1
ATOM 569 C C . TYR A 1 71 ? 3.888 4.419 2.413 1.00 98.12 71 TYR A C 1
ATOM 571 O O . TYR A 1 71 ? 3.186 4.531 3.424 1.00 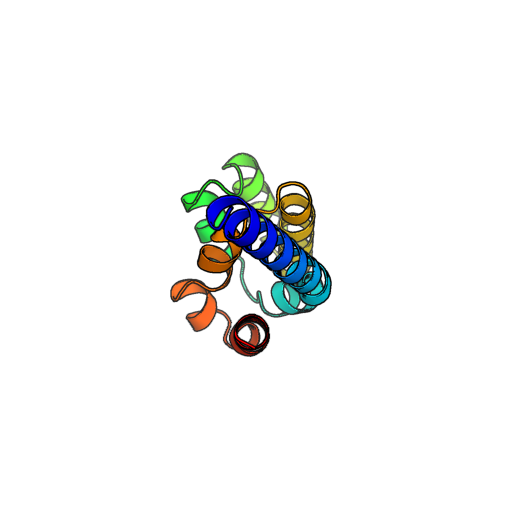98.12 71 TYR A O 1
ATOM 579 N N . GLU A 1 72 ? 4.252 5.482 1.693 1.00 97.75 72 GLU A N 1
ATOM 580 C CA . GLU A 1 72 ? 3.836 6.852 2.011 1.00 97.75 72 GLU A CA 1
ATOM 581 C C . GLU A 1 72 ? 2.318 7.029 1.875 1.00 97.75 72 GLU A C 1
ATOM 583 O O . GLU A 1 72 ? 1.675 7.594 2.765 1.00 97.75 72 GLU A O 1
ATOM 588 N N . VAL A 1 73 ? 1.710 6.487 0.814 1.00 98.19 73 VAL A N 1
ATOM 589 C CA . VAL A 1 73 ? 0.249 6.479 0.644 1.00 98.19 73 VAL A CA 1
ATOM 590 C C . VAL A 1 73 ? -0.429 5.695 1.768 1.00 98.19 73 VAL A C 1
ATOM 592 O O . VAL A 1 73 ? -1.330 6.227 2.416 1.00 98.19 73 VAL A O 1
ATOM 595 N N . LEU A 1 74 ? 0.038 4.485 2.086 1.00 98.56 74 LEU A N 1
ATOM 596 C CA . LEU A 1 74 ? -0.497 3.687 3.197 1.00 98.56 74 LEU A CA 1
ATOM 597 C C . LEU A 1 74 ? -0.373 4.413 4.545 1.00 98.56 74 LEU A C 1
ATOM 599 O O . LEU A 1 74 ? -1.264 4.320 5.387 1.00 98.56 74 LEU A O 1
ATOM 603 N N . SER A 1 75 ? 0.703 5.174 4.750 1.00 98.31 75 SER A N 1
ATOM 604 C CA . SER A 1 75 ? 0.918 5.977 5.961 1.00 98.31 75 SER A CA 1
ATOM 605 C C . SER A 1 75 ? -0.015 7.185 6.055 1.00 98.31 75 SER A C 1
ATOM 607 O O . SER A 1 75 ? -0.377 7.594 7.160 1.00 98.31 75 SER A O 1
ATOM 609 N N . LYS A 1 76 ? -0.438 7.754 4.921 1.00 97.50 76 LYS A N 1
ATOM 610 C CA . LYS A 1 76 ? -1.502 8.768 4.887 1.00 97.50 76 LYS A CA 1
ATOM 611 C C . LYS A 1 76 ? -2.854 8.136 5.216 1.00 97.50 76 LYS A C 1
ATOM 613 O O . LYS A 1 76 ? -3.551 8.648 6.087 1.00 97.50 76 LYS A O 1
ATOM 618 N N . LEU A 1 77 ? -3.169 7.002 4.590 1.00 97.88 77 LEU A N 1
ATOM 619 C CA . LEU A 1 77 ? -4.427 6.276 4.787 1.00 97.88 77 LEU A CA 1
ATOM 620 C C . LEU A 1 77 ? -4.594 5.730 6.211 1.00 97.88 77 LEU A C 1
ATOM 622 O O . LEU A 1 77 ? -5.714 5.661 6.701 1.00 97.88 77 LEU A O 1
ATOM 626 N N . GLU A 1 78 ? -3.502 5.415 6.916 1.00 97.25 78 GLU A N 1
ATOM 627 C CA . GLU A 1 78 ? -3.537 5.041 8.339 1.00 97.25 78 GLU A CA 1
ATOM 628 C C . GLU A 1 78 ? -4.231 6.103 9.210 1.00 97.25 78 GLU A C 1
ATOM 630 O O . GLU A 1 78 ? -4.918 5.761 10.168 1.00 97.25 78 GLU A O 1
ATOM 635 N N . LYS A 1 79 ? -4.082 7.394 8.883 1.00 96.31 79 LYS A N 1
ATOM 636 C CA . LYS A 1 79 ? -4.642 8.499 9.683 1.00 96.31 79 LYS A CA 1
ATOM 637 C C . LYS A 1 79 ? -6.160 8.606 9.567 1.00 96.31 79 LYS A C 1
ATOM 639 O O . LYS A 1 79 ? -6.806 9.125 10.470 1.00 96.31 79 LYS A O 1
ATOM 644 N N . THR A 1 80 ? -6.707 8.140 8.453 1.00 94.88 80 THR A N 1
ATOM 645 C CA . THR A 1 80 ? -8.136 8.158 8.127 1.00 94.88 80 THR A CA 1
ATOM 646 C C . THR A 1 80 ? -8.605 6.744 7.811 1.00 94.88 80 THR A C 1
ATOM 648 O O . THR A 1 80 ? -9.350 6.533 6.857 1.00 94.88 80 THR A O 1
ATOM 651 N N . PHE A 1 81 ? -8.090 5.764 8.559 1.00 94.94 81 PHE A N 1
ATOM 652 C CA . PHE A 1 81 ? -8.294 4.359 8.249 1.00 94.94 81 PHE A CA 1
ATOM 653 C C . PHE A 1 81 ? -9.781 4.007 8.249 1.00 94.94 81 PHE A C 1
ATOM 655 O O . PHE A 1 81 ? -10.480 4.203 9.243 1.00 94.94 81 PHE A O 1
ATOM 662 N N . ASP A 1 82 ? -10.227 3.419 7.144 1.00 94.44 82 ASP A N 1
ATOM 663 C CA . ASP A 1 82 ? -11.550 2.834 7.003 1.00 94.44 82 ASP A CA 1
ATOM 664 C C . ASP A 1 82 ? -11.394 1.348 6.636 1.00 94.44 82 ASP A C 1
ATOM 666 O O . ASP A 1 82 ? -10.638 1.034 5.714 1.00 94.44 82 ASP A O 1
ATOM 670 N N . PRO A 1 83 ? -12.087 0.407 7.306 1.00 93.56 83 PRO A N 1
ATOM 671 C CA . PRO A 1 83 ? -11.972 -1.020 6.998 1.00 93.56 83 PRO A CA 1
ATOM 672 C C . PRO A 1 83 ? -12.287 -1.394 5.539 1.00 93.56 83 PRO A C 1
ATOM 674 O O . PRO A 1 83 ? -11.806 -2.420 5.055 1.00 93.56 83 PRO A O 1
ATOM 677 N N . SER A 1 84 ? -13.071 -0.587 4.814 1.00 95.25 84 SER A N 1
ATOM 678 C CA . SER A 1 84 ? -13.324 -0.793 3.383 1.00 95.25 84 SER A CA 1
ATOM 679 C C . SER A 1 84 ? -12.066 -0.640 2.523 1.00 95.25 84 SER A C 1
ATOM 681 O O . SER A 1 84 ? -12.005 -1.259 1.459 1.00 95.25 84 SER A O 1
ATOM 683 N N . LEU A 1 85 ? -11.023 0.044 3.015 1.00 97.75 85 LEU A N 1
ATOM 684 C CA . LEU A 1 85 ? -9.711 0.130 2.368 1.00 97.75 85 LEU A CA 1
ATOM 685 C C . LEU A 1 85 ? -9.143 -1.254 2.058 1.00 97.75 85 LEU A C 1
ATOM 687 O O . LEU A 1 85 ? -8.589 -1.472 0.983 1.00 97.75 85 LEU A O 1
ATOM 691 N N . LEU A 1 86 ? -9.316 -2.219 2.966 1.00 97.44 86 LEU A N 1
ATOM 692 C CA . LEU A 1 86 ? -8.786 -3.570 2.781 1.00 97.44 86 LEU A CA 1
ATOM 693 C C . LEU A 1 86 ? -9.379 -4.264 1.551 1.00 97.44 86 LEU A C 1
ATOM 695 O O . LEU A 1 86 ? -8.680 -5.023 0.886 1.00 97.44 86 LEU A O 1
ATOM 699 N N . LYS A 1 87 ? -10.637 -3.968 1.200 1.00 97.06 87 LYS A N 1
ATOM 700 C CA . LYS A 1 87 ? -11.275 -4.514 -0.009 1.00 97.06 87 LYS A CA 1
ATOM 701 C C . LYS A 1 87 ? -10.622 -3.984 -1.285 1.00 97.06 87 LYS A C 1
ATOM 703 O O . LYS A 1 87 ? -10.580 -4.696 -2.284 1.00 97.06 87 LYS A O 1
ATOM 708 N N . VAL A 1 88 ? -10.117 -2.752 -1.245 1.00 98.25 88 VAL A N 1
ATOM 709 C CA . VAL A 1 88 ? -9.410 -2.129 -2.369 1.00 98.25 88 VAL A CA 1
ATOM 710 C C . VAL A 1 88 ? -7.973 -2.632 -2.437 1.00 98.25 88 VAL A C 1
ATOM 712 O O . VAL A 1 88 ? -7.538 -3.072 -3.500 1.00 98.25 88 VAL A O 1
ATOM 715 N N . LEU A 1 89 ? -7.258 -2.651 -1.303 1.00 98.00 89 LEU A N 1
ATOM 716 C CA . LEU A 1 89 ? -5.885 -3.162 -1.219 1.00 98.00 89 LEU A CA 1
ATOM 717 C C . LEU A 1 89 ? -5.802 -4.613 -1.698 1.00 98.00 89 LEU A C 1
ATOM 719 O O . LEU A 1 89 ? -4.976 -4.918 -2.552 1.00 98.00 89 LEU A O 1
ATOM 723 N N . PHE A 1 90 ? -6.706 -5.471 -1.229 1.00 97.75 90 PHE A N 1
ATOM 724 C CA . PHE A 1 90 ? -6.767 -6.891 -1.580 1.00 97.75 90 PHE A CA 1
ATOM 725 C C . PHE A 1 90 ? -7.803 -7.189 -2.669 1.00 97.75 90 PHE A C 1
ATOM 727 O O . PHE A 1 90 ? -8.391 -8.270 -2.713 1.00 97.75 90 PHE A O 1
ATOM 734 N N . SER A 1 91 ? -8.048 -6.227 -3.561 1.00 97.75 91 SER A N 1
ATOM 735 C CA . SER A 1 91 ? -8.897 -6.459 -4.726 1.00 97.75 91 SER A CA 1
ATOM 736 C C . SER A 1 91 ? -8.317 -7.567 -5.610 1.00 97.75 91 SER A C 1
ATOM 738 O O . SER A 1 91 ? -7.106 -7.800 -5.647 1.00 97.75 91 SER A O 1
ATOM 740 N N . ARG A 1 92 ? -9.177 -8.229 -6.393 1.00 97.44 92 ARG A N 1
ATOM 741 C CA . ARG A 1 92 ? -8.742 -9.264 -7.345 1.00 97.44 92 ARG A CA 1
ATOM 742 C C . ARG A 1 92 ? -7.644 -8.758 -8.287 1.00 97.44 92 ARG A C 1
ATOM 744 O O . ARG A 1 92 ? -6.733 -9.515 -8.598 1.00 97.44 92 ARG A O 1
ATOM 751 N N . ALA A 1 93 ? -7.738 -7.507 -8.741 1.00 97.75 93 ALA A N 1
ATOM 752 C CA . ALA A 1 93 ? -6.739 -6.907 -9.620 1.00 97.75 93 ALA A CA 1
ATOM 753 C C . ALA A 1 93 ? -5.374 -6.801 -8.924 1.00 97.75 93 ALA A C 1
ATOM 755 O O . ALA A 1 93 ? -4.377 -7.255 -9.481 1.00 97.75 93 ALA A O 1
ATOM 756 N N . ASN A 1 94 ? -5.341 -6.292 -7.688 1.00 98.00 94 ASN A N 1
ATOM 757 C CA . ASN A 1 94 ? -4.105 -6.179 -6.914 1.00 98.00 94 ASN A CA 1
ATOM 758 C C . ASN A 1 94 ? -3.512 -7.553 -6.575 1.00 98.00 94 ASN A C 1
ATOM 760 O O . ASN A 1 94 ? -2.324 -7.757 -6.780 1.00 98.00 94 AS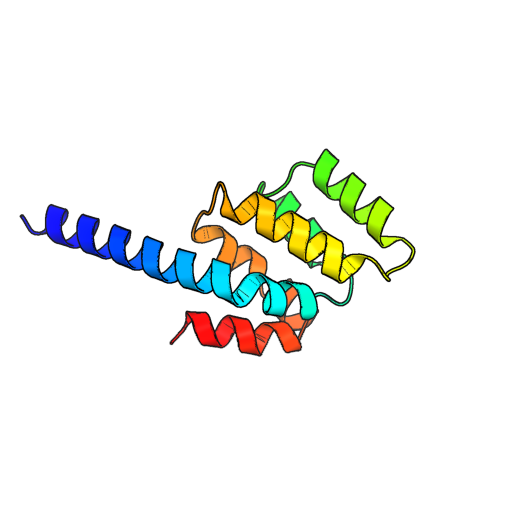N A O 1
ATOM 764 N N . LEU A 1 95 ? -4.317 -8.520 -6.125 1.00 97.75 95 LEU A N 1
ATOM 765 C CA . LEU A 1 95 ? -3.816 -9.862 -5.791 1.00 97.75 95 LEU A CA 1
ATOM 766 C C . LEU A 1 95 ? -3.257 -10.614 -7.011 1.00 97.75 95 LEU A C 1
ATOM 768 O O . LEU A 1 95 ? -2.324 -11.396 -6.875 1.00 97.75 95 LEU A O 1
ATOM 772 N N . MET A 1 96 ? -3.812 -10.376 -8.204 1.00 97.25 96 MET A N 1
ATOM 773 C CA . MET A 1 96 ? -3.297 -10.956 -9.451 1.00 97.25 96 MET A CA 1
ATOM 774 C C . MET A 1 96 ? -2.016 -10.262 -9.930 1.00 97.25 96 MET A C 1
ATOM 776 O O . MET A 1 96 ? -1.135 -10.923 -10.472 1.00 97.25 96 MET A O 1
ATOM 780 N N . ALA A 1 97 ? -1.912 -8.944 -9.746 1.00 97.69 97 ALA A N 1
ATOM 781 C CA . ALA A 1 97 ? -0.731 -8.173 -10.132 1.00 97.69 97 ALA A CA 1
ATOM 782 C C . ALA A 1 97 ? 0.444 -8.345 -9.155 1.00 97.69 97 ALA A C 1
ATOM 784 O O . ALA A 1 97 ? 1.600 -8.266 -9.567 1.00 97.69 97 ALA A O 1
ATOM 785 N N . TYR A 1 98 ? 0.148 -8.601 -7.878 1.00 97.44 98 TYR A N 1
ATOM 786 C CA . TYR A 1 98 ? 1.119 -8.673 -6.790 1.00 97.44 98 TYR A CA 1
ATOM 787 C C . TYR A 1 98 ? 0.943 -9.982 -6.001 1.00 97.44 98 TYR A C 1
ATOM 789 O O . TYR A 1 98 ? 0.313 -9.983 -4.944 1.00 97.44 98 TYR A O 1
ATOM 797 N N . PRO A 1 99 ? 1.485 -11.118 -6.476 1.00 95.44 99 PRO A N 1
ATOM 798 C CA . PRO A 1 99 ? 1.320 -12.406 -5.796 1.00 95.44 99 PRO A CA 1
ATOM 799 C C . PRO A 1 99 ? 1.813 -12.407 -4.341 1.00 95.44 99 PRO A C 1
ATOM 801 O O . PRO A 1 99 ? 1.169 -13.002 -3.480 1.00 95.44 99 PRO A O 1
ATOM 804 N N . ASP A 1 100 ? 2.887 -11.670 -4.040 1.00 96.19 100 ASP A N 1
ATOM 805 C CA . ASP A 1 100 ? 3.436 -11.537 -2.681 1.00 96.19 100 ASP A CA 1
ATOM 806 C C . ASP A 1 100 ? 2.458 -10.840 -1.712 1.00 96.19 100 ASP A C 1
ATOM 808 O O . ASP A 1 100 ? 2.523 -11.033 -0.499 1.00 96.19 100 ASP A O 1
ATOM 812 N N . LEU A 1 101 ? 1.487 -10.076 -2.233 1.00 97.19 101 LEU A N 1
ATOM 813 C CA . LEU A 1 101 ? 0.442 -9.434 -1.432 1.00 97.19 101 LEU A CA 1
ATOM 814 C C . LEU A 1 101 ? -0.543 -10.458 -0.844 1.00 97.19 101 LEU A C 1
ATOM 816 O O . LEU A 1 101 ? -1.220 -10.170 0.145 1.00 97.19 101 LEU A O 1
ATOM 820 N N . TYR A 1 102 ? -0.622 -11.656 -1.431 1.00 95.31 102 TYR A N 1
ATOM 821 C CA . TYR A 1 102 ? -1.522 -12.713 -0.982 1.00 95.31 102 TYR A CA 1
ATOM 822 C C . TYR A 1 102 ? -1.181 -13.210 0.426 1.00 95.31 102 TYR A C 1
ATOM 824 O O . TYR A 1 102 ? -2.084 -13.462 1.222 1.00 95.31 102 TYR A O 1
ATOM 832 N N . GLU A 1 103 ? 0.106 -13.296 0.769 1.00 92.56 103 GLU A N 1
ATOM 833 C CA . GLU A 1 103 ? 0.539 -13.681 2.118 1.00 92.56 103 GLU A CA 1
ATOM 834 C C . GLU A 1 103 ? 0.029 -12.697 3.168 1.00 92.56 103 GLU A C 1
ATOM 836 O O . GLU A 1 103 ? -0.522 -13.090 4.198 1.00 92.56 103 GLU A O 1
ATOM 841 N N . VAL A 1 104 ? 0.113 -11.405 2.853 1.00 95.56 104 VAL A N 1
ATOM 842 C CA . VAL A 1 104 ? -0.404 -10.359 3.725 1.00 95.56 104 VAL A CA 1
ATOM 843 C C . VAL A 1 104 ? -1.925 -10.445 3.820 1.00 95.56 104 VAL A C 1
ATOM 845 O O . VAL A 1 104 ? -2.447 -10.401 4.928 1.00 95.56 104 VAL A O 1
ATOM 848 N N . TYR A 1 105 ? -2.639 -10.634 2.705 1.00 96.00 105 TYR A N 1
ATOM 849 C CA . TYR A 1 105 ? -4.099 -10.800 2.695 1.00 96.00 105 TYR A CA 1
ATOM 850 C C . TYR A 1 105 ? -4.573 -11.930 3.617 1.00 96.00 105 TYR A C 1
ATOM 852 O O . TYR A 1 105 ? -5.508 -11.735 4.398 1.00 96.00 105 TYR A O 1
ATOM 860 N N . ARG A 1 106 ? -3.908 -13.093 3.568 1.00 94.75 106 ARG A N 1
ATOM 861 C CA . ARG A 1 106 ? -4.256 -14.243 4.414 1.00 94.75 106 ARG A CA 1
ATOM 862 C C . ARG A 1 106 ? -4.206 -13.901 5.898 1.00 94.75 106 ARG A C 1
ATOM 864 O O . ARG A 1 106 ? -5.133 -14.251 6.613 1.00 94.75 106 ARG A O 1
ATOM 871 N N . SER A 1 107 ? -3.226 -13.101 6.317 1.00 93.06 107 SER A N 1
ATOM 872 C CA . SER A 1 107 ? -3.095 -12.688 7.718 1.00 93.06 107 SER A CA 1
ATOM 873 C C . SER A 1 107 ? -4.248 -11.817 8.248 1.00 93.06 107 SER A C 1
ATOM 875 O O . SER A 1 107 ? -4.339 -11.618 9.452 1.00 93.06 107 SER A O 1
ATOM 877 N N . PHE A 1 108 ? -5.108 -11.256 7.384 1.00 89.44 108 PHE A N 1
ATOM 878 C CA . PHE A 1 108 ? -6.32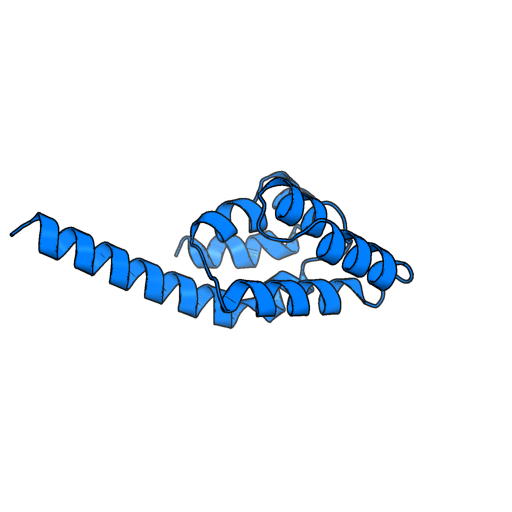7 -10.530 7.794 1.00 89.44 108 PHE A CA 1
ATOM 879 C C . PHE A 1 108 ? -7.559 -11.437 7.900 1.00 89.44 108 PHE A C 1
ATOM 881 O O . PHE A 1 108 ? -8.623 -10.969 8.306 1.00 89.44 108 PHE A O 1
ATOM 888 N N . SER A 1 109 ? -7.437 -12.690 7.464 1.00 76.62 109 SER A N 1
ATOM 889 C CA . SER A 1 109 ? -8.500 -13.699 7.516 1.00 76.62 109 SER A CA 1
ATOM 890 C C . SER A 1 109 ? -8.332 -14.670 8.692 1.00 76.62 109 SER A C 1
ATOM 892 O O . SER A 1 109 ? -9.218 -15.499 8.898 1.00 76.62 109 SER A O 1
ATOM 894 N N . ASP A 1 110 ? -7.220 -14.555 9.425 1.00 59.12 110 ASP A N 1
ATOM 895 C CA . ASP A 1 110 ? -6.887 -15.301 10.645 1.00 59.12 110 ASP A CA 1
ATOM 896 C C . ASP A 1 110 ? -7.443 -14.600 11.900 1.00 59.12 110 ASP A C 1
ATOM 898 O O . ASP A 1 110 ? -7.939 -15.313 12.804 1.00 59.12 110 ASP A O 1
#

Sequence (110 aa):
GTAEIQNTEKQAFGELIFKHFRKNKVEIASAISEPFPFFMSLRDHDFISEQTFEACQEACKDRVSVKKEAYEVLSKLEKTFDPSLLKVLFSRANLMAYPDLYEVYRSFSD

Organism: Jaculus jaculus (NCBI:txid51337)